Protein AF-A0A9D6LU83-F1 (afdb_monomer_lite)

pLDDT: mean 92.4, std 6.49, range [70.5, 98.56]

Foldseek 3Di:
DPPPDDPDDDPDDPVVLVVLLVLLVVVAVVLVPDDPVVNVVVCVQQADDPVVVVDQWDQDPVRDIDGDDPCSHPRSVVSNVSDAPDDCRSVVVSD

Radius of gyration: 17.47 Å; chains: 1; bounding box: 44×26×43 Å

Secondary structure (DSSP, 8-state):
------SSPPSS--HHHHHHHHHHHHHHHHHHTS-HHHHHHHHHHHS--GGGGS-SEEE-TTS-EEE--HHHHHHHHHHGGG--SSHHHHHHHH-

Structure (mmCIF, N/CA/C/O backbone):
data_AF-A0A9D6LU83-F1
#
_entry.id   AF-A0A9D6LU83-F1
#
loop_
_atom_site.group_PDB
_atom_site.id
_atom_site.type_symbol
_atom_site.label_atom_id
_atom_site.label_alt_id
_atom_site.label_comp_id
_atom_site.label_asym_id
_atom_site.label_entity_id
_atom_site.label_seq_id
_atom_site.pdbx_PDB_ins_code
_atom_site.Cartn_x
_atom_site.Cartn_y
_atom_site.Cartn_z
_atom_site.occupancy
_atom_site.B_iso_or_equiv
_atom_site.auth_seq_id
_atom_site.auth_comp_id
_atom_site.auth_asym_id
_atom_site.auth_atom_id
_atom_site.pdbx_PDB_model_num
ATOM 1 N N . MET A 1 1 ? -20.707 -20.368 9.599 1.00 70.94 1 MET A N 1
ATOM 2 C CA . MET A 1 1 ? -21.051 -18.978 9.966 1.00 70.94 1 MET A CA 1
ATOM 3 C C . MET A 1 1 ? -19.752 -18.223 10.165 1.00 70.94 1 MET A C 1
ATOM 5 O O . MET A 1 1 ? -18.895 -18.751 10.858 1.00 70.94 1 MET A O 1
ATOM 9 N N . ILE A 1 2 ? -19.568 -17.078 9.504 1.00 75.38 2 ILE A N 1
ATOM 10 C CA . ILE A 1 2 ? -18.417 -16.202 9.764 1.00 75.38 2 ILE A CA 1
ATOM 11 C C . ILE A 1 2 ? -18.832 -15.312 10.947 1.00 75.38 2 ILE A C 1
ATOM 13 O O . ILE A 1 2 ? -19.834 -14.608 10.812 1.00 75.38 2 ILE A O 1
ATOM 17 N N . PRO A 1 3 ? -18.181 -15.394 12.119 1.00 76.69 3 PRO A N 1
ATOM 18 C CA . PRO A 1 3 ? -18.499 -14.523 13.245 1.00 76.69 3 PRO A CA 1
ATOM 19 C C . PRO A 1 3 ? -18.009 -13.102 12.934 1.00 76.69 3 PRO A C 1
ATOM 21 O O . PRO A 1 3 ? -16.811 -12.862 12.891 1.00 76.69 3 PRO A O 1
ATOM 24 N N . LEU A 1 4 ? -18.940 -12.179 12.675 1.00 80.75 4 LEU A N 1
ATOM 25 C CA . LEU A 1 4 ? -18.634 -10.801 12.246 1.00 80.75 4 LEU A CA 1
ATOM 26 C C . LEU A 1 4 ? -18.646 -9.776 13.389 1.00 80.75 4 LEU A C 1
ATOM 28 O O . LEU A 1 4 ? -18.350 -8.604 13.171 1.00 80.75 4 LEU A O 1
ATOM 32 N N . ARG A 1 5 ? -19.082 -10.174 14.587 1.00 79.12 5 ARG A N 1
ATOM 33 C CA . ARG A 1 5 ? -19.267 -9.263 15.717 1.00 79.12 5 ARG A CA 1
ATOM 34 C C . ARG A 1 5 ? -19.328 -10.029 17.035 1.00 79.12 5 ARG A C 1
ATOM 36 O O . ARG A 1 5 ? -19.919 -11.107 17.079 1.00 79.12 5 ARG A O 1
ATOM 43 N N . ASP A 1 6 ? -18.754 -9.447 18.083 1.00 84.69 6 ASP A N 1
ATOM 44 C CA . ASP A 1 6 ? -18.904 -9.883 19.469 1.00 84.69 6 ASP A CA 1
ATOM 45 C C . ASP A 1 6 ? -20.029 -9.114 20.193 1.00 84.69 6 ASP A C 1
ATOM 47 O O . ASP A 1 6 ? -20.582 -8.118 19.713 1.00 84.69 6 ASP A O 1
ATOM 51 N N . ASP A 1 7 ? -20.425 -9.622 21.353 1.00 87.88 7 ASP A N 1
ATOM 52 C CA . ASP A 1 7 ? -21.422 -9.028 22.245 1.00 87.88 7 ASP A CA 1
ATOM 53 C C . ASP A 1 7 ? -20.826 -7.973 23.193 1.00 87.88 7 ASP A C 1
ATOM 55 O O . ASP A 1 7 ? -21.567 -7.283 23.898 1.00 87.88 7 ASP A O 1
ATOM 59 N N . VAL A 1 8 ? -19.501 -7.789 23.178 1.00 86.12 8 VAL A N 1
ATOM 60 C CA . VAL A 1 8 ? -18.803 -6.791 23.990 1.00 86.12 8 VAL A CA 1
ATOM 61 C C . VAL A 1 8 ? -18.914 -5.409 23.328 1.00 86.12 8 VAL A C 1
ATOM 63 O O . VAL A 1 8 ? -18.386 -5.179 22.242 1.00 86.12 8 VAL A O 1
ATOM 66 N N . PRO A 1 9 ? -19.575 -4.423 23.961 1.00 82.75 9 PRO A N 1
ATOM 67 C CA . PRO A 1 9 ? -19.723 -3.104 23.364 1.00 82.75 9 PRO A CA 1
ATOM 68 C C . PRO A 1 9 ? -18.386 -2.352 23.339 1.00 82.75 9 PRO A C 1
ATOM 70 O O . PRO A 1 9 ? -17.705 -2.217 24.361 1.00 82.75 9 PRO A O 1
ATOM 73 N N . SER A 1 10 ? -18.044 -1.792 22.176 1.00 85.94 10 SER A N 1
ATOM 74 C CA . SER A 1 10 ? -16.886 -0.906 22.047 1.00 85.94 10 SER A CA 1
ATOM 75 C C . SER A 1 10 ? -17.082 0.365 22.878 1.00 85.94 10 SER A C 1
ATOM 77 O O . SER A 1 10 ? -18.146 0.984 22.855 1.00 85.94 10 SER A O 1
ATOM 79 N N . ARG A 1 11 ? -16.040 0.768 23.611 1.00 88.62 11 ARG A N 1
ATOM 80 C CA . ARG A 1 11 ? -16.067 1.932 24.518 1.00 88.62 11 ARG A CA 1
ATOM 81 C C . ARG A 1 11 ? -15.572 3.224 23.865 1.00 88.62 11 ARG A C 1
ATOM 83 O O . ARG A 1 11 ? -15.668 4.286 24.472 1.00 88.62 11 ARG A O 1
ATOM 90 N N . THR A 1 12 ? -15.032 3.139 22.651 1.00 92.06 12 THR A N 1
ATOM 91 C CA . THR A 1 12 ? -14.459 4.266 21.906 1.00 92.06 12 THR A CA 1
ATOM 92 C C . THR A 1 12 ? -14.779 4.160 20.417 1.00 92.06 12 THR A C 1
ATOM 94 O O . THR A 1 12 ? -15.065 3.081 19.890 1.00 92.06 12 THR A O 1
ATOM 97 N N . ILE A 1 13 ? -14.730 5.302 19.726 1.00 92.50 13 ILE A N 1
ATOM 98 C CA . ILE A 1 13 ? -14.826 5.350 18.264 1.00 92.50 13 ILE A CA 1
ATOM 99 C C . ILE A 1 13 ? -13.466 4.927 17.681 1.00 92.50 13 ILE A C 1
ATOM 101 O O . ILE A 1 13 ? -12.448 5.539 18.019 1.00 92.50 13 ILE A O 1
ATOM 105 N N . PRO A 1 14 ? -13.409 3.918 16.795 1.00 93.38 14 PRO A N 1
ATOM 106 C CA . PRO A 1 14 ? -12.153 3.379 16.283 1.00 93.38 14 PRO A CA 1
ATOM 107 C C . PRO A 1 14 ? -11.616 4.210 15.104 1.00 93.38 14 PRO A C 1
ATOM 109 O O . PRO A 1 14 ? -11.541 3.728 13.975 1.00 93.38 14 PRO A O 1
ATOM 112 N N . PHE A 1 15 ? -11.232 5.468 15.348 1.00 96.44 15 PHE A N 1
ATOM 113 C CA . PHE A 1 15 ? -10.785 6.399 14.297 1.00 96.44 15 PHE A CA 1
ATOM 114 C C . PHE A 1 15 ? -9.644 5.856 13.430 1.00 96.44 15 PHE A C 1
ATOM 116 O O . PHE A 1 15 ? -9.674 6.027 12.215 1.00 96.44 15 PHE A O 1
ATOM 123 N N . VAL A 1 16 ? -8.667 5.168 14.033 1.00 96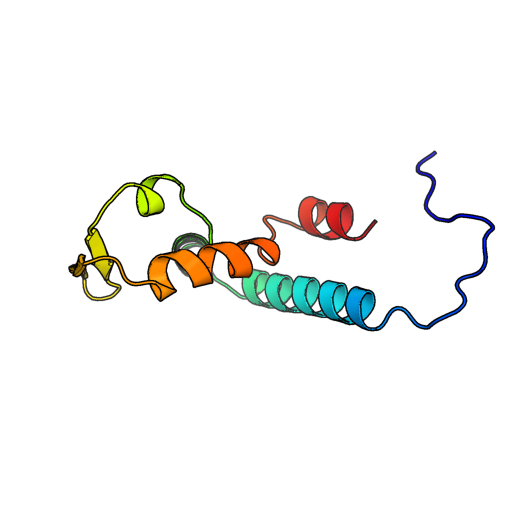.00 16 VAL A N 1
ATOM 124 C CA . VAL A 1 16 ? -7.542 4.570 13.293 1.00 96.00 16 VAL A CA 1
ATOM 125 C C . VAL A 1 16 ? -8.040 3.491 12.337 1.00 96.00 16 VAL A C 1
ATOM 127 O O . VAL A 1 16 ? -7.663 3.496 11.171 1.00 96.00 16 VAL A O 1
ATOM 130 N N . ASN A 1 17 ? -8.933 2.610 12.798 1.00 95.62 17 ASN A N 1
ATOM 131 C CA . ASN A 1 17 ? -9.473 1.544 11.958 1.00 95.62 17 ASN A CA 1
ATOM 132 C C . ASN A 1 17 ? -10.282 2.117 10.789 1.00 95.62 17 ASN A C 1
ATOM 134 O O . ASN A 1 17 ? -10.085 1.723 9.645 1.00 95.62 17 ASN A O 1
ATOM 138 N N . ILE A 1 18 ? -11.131 3.115 11.060 1.00 96.06 18 ILE A N 1
ATOM 139 C CA . ILE A 1 18 ? -11.884 3.826 10.019 1.00 96.06 18 ILE A CA 1
ATOM 140 C C . ILE A 1 18 ? -10.919 4.472 9.014 1.00 96.06 18 ILE A C 1
ATOM 142 O O . ILE A 1 18 ? -11.107 4.328 7.809 1.00 96.06 18 ILE A O 1
ATOM 146 N N . GLY A 1 19 ? -9.863 5.136 9.491 1.00 98.06 19 GLY A N 1
ATOM 147 C CA . GLY A 1 19 ? -8.842 5.753 8.643 1.00 98.06 19 GLY A CA 1
ATOM 148 C C . GLY A 1 19 ? -8.105 4.747 7.757 1.00 98.06 19 GLY A C 1
ATOM 149 O O . GLY A 1 19 ? -7.924 5.002 6.565 1.00 98.06 19 GLY A O 1
ATOM 150 N N . LEU A 1 20 ? -7.733 3.586 8.301 1.00 97.94 20 LEU A N 1
ATOM 151 C CA . LEU A 1 20 ? -7.122 2.498 7.537 1.00 97.94 20 LEU A CA 1
ATOM 152 C C . LEU A 1 20 ? -8.087 1.953 6.480 1.00 97.94 20 LEU A C 1
ATOM 154 O O . LEU A 1 20 ? -7.696 1.841 5.321 1.00 97.94 20 LEU A O 1
ATOM 158 N N . ILE A 1 21 ? -9.345 1.681 6.834 1.00 98.12 21 ILE A N 1
ATOM 159 C CA . ILE A 1 21 ? -10.366 1.202 5.888 1.00 98.12 21 ILE A CA 1
ATOM 160 C C . ILE A 1 21 ? -10.539 2.204 4.741 1.00 98.12 21 ILE A C 1
ATOM 162 O O . ILE A 1 21 ? -10.439 1.833 3.572 1.00 98.12 21 ILE A O 1
ATOM 166 N N . VAL A 1 22 ? -10.734 3.488 5.059 1.00 98.38 22 VAL A N 1
ATOM 167 C CA . VAL A 1 22 ? -10.889 4.550 4.053 1.00 98.38 22 VAL A CA 1
ATOM 168 C C . VAL A 1 22 ? -9.660 4.628 3.149 1.00 98.38 22 VAL A C 1
ATOM 170 O O . VAL A 1 22 ? -9.807 4.677 1.931 1.00 98.38 22 VAL A O 1
ATOM 173 N N . SER A 1 23 ? -8.453 4.580 3.713 1.00 98.44 23 SER A N 1
ATOM 174 C CA . SER A 1 23 ? -7.212 4.651 2.931 1.00 98.44 23 SER A CA 1
ATOM 175 C C . SER A 1 23 ? -7.079 3.471 1.965 1.00 98.44 23 SER A C 1
ATOM 177 O O . SER A 1 23 ? -6.786 3.674 0.787 1.00 98.44 23 SER A O 1
ATOM 179 N N . ASN A 1 24 ? -7.373 2.251 2.425 1.00 98.50 24 ASN A N 1
ATOM 180 C CA . ASN A 1 24 ? -7.376 1.049 1.589 1.00 98.50 24 ASN A CA 1
ATOM 181 C C . ASN A 1 24 ? -8.381 1.153 0.433 1.00 98.50 24 ASN A C 1
ATOM 183 O O . ASN A 1 24 ? -8.046 0.859 -0.716 1.00 98.50 24 ASN A O 1
ATOM 187 N N . VAL A 1 25 ? -9.598 1.625 0.717 1.00 98.44 25 VAL A N 1
ATOM 188 C CA . VAL A 1 25 ? -10.645 1.811 -0.298 1.00 98.44 25 VAL A CA 1
ATOM 189 C C . VAL A 1 25 ? -10.243 2.871 -1.326 1.00 98.44 25 VAL A C 1
ATOM 191 O O . VAL A 1 25 ? -10.396 2.640 -2.525 1.00 98.44 25 VAL A O 1
ATOM 194 N N . LEU A 1 26 ? -9.693 4.009 -0.894 1.00 98.56 26 LEU A N 1
ATOM 195 C CA . LEU A 1 26 ? -9.258 5.079 -1.798 1.00 98.56 26 LEU A CA 1
ATOM 196 C C . LEU A 1 26 ? -8.128 4.623 -2.728 1.00 98.56 26 LEU A C 1
ATOM 198 O O . LEU A 1 26 ? -8.200 4.856 -3.936 1.00 98.56 26 LEU A O 1
ATOM 202 N N . VAL A 1 27 ? -7.116 3.932 -2.193 1.00 98.38 27 VAL A N 1
ATOM 203 C CA . VAL A 1 27 ? -6.028 3.364 -3.003 1.00 98.38 27 VAL A CA 1
ATOM 204 C C . VAL A 1 27 ? -6.579 2.340 -3.994 1.00 98.38 27 VAL A C 1
ATOM 206 O O . VAL A 1 27 ? -6.208 2.360 -5.167 1.00 98.38 27 VAL A O 1
ATOM 209 N N . PHE A 1 28 ? -7.517 1.486 -3.579 1.00 98.44 28 PHE A N 1
ATOM 210 C CA . PHE A 1 28 ? -8.125 0.516 -4.485 1.00 98.44 28 PHE A CA 1
ATOM 211 C C . PHE A 1 28 ? -8.926 1.176 -5.615 1.00 98.44 28 PHE A C 1
ATOM 213 O O . PHE A 1 28 ? -8.756 0.796 -6.772 1.00 98.44 28 PHE A O 1
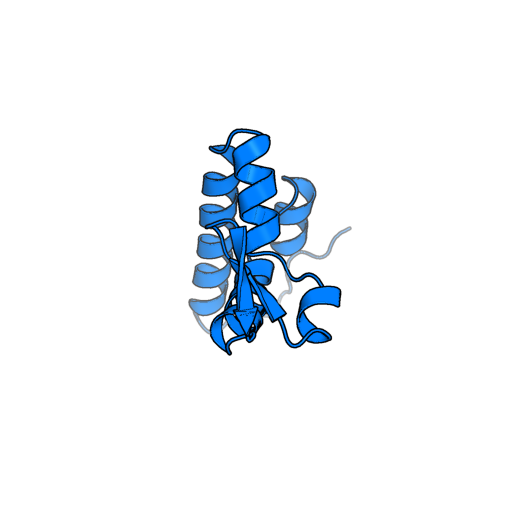ATOM 220 N N . ILE A 1 29 ? -9.731 2.201 -5.319 1.00 98.44 29 ILE A N 1
ATOM 221 C CA . ILE A 1 29 ? -10.449 2.985 -6.340 1.00 98.44 29 ILE A CA 1
ATOM 222 C C . ILE A 1 29 ? -9.462 3.628 -7.322 1.00 98.44 29 ILE A C 1
ATOM 224 O O . ILE A 1 29 ? -9.690 3.594 -8.532 1.00 98.44 29 ILE A O 1
ATOM 228 N N . TYR A 1 30 ? -8.340 4.156 -6.829 1.00 98.31 30 TYR A N 1
ATOM 229 C CA . TYR A 1 30 ? -7.289 4.705 -7.682 1.00 98.31 30 TYR A CA 1
ATOM 230 C C . TYR A 1 30 ? -6.694 3.645 -8.627 1.00 98.31 30 TYR A C 1
ATOM 232 O O . TYR A 1 30 ? -6.547 3.910 -9.819 1.00 98.31 30 TYR A O 1
ATOM 240 N N . GLN A 1 31 ? -6.441 2.421 -8.144 1.00 98.06 31 GLN A N 1
ATOM 241 C CA . GLN A 1 31 ? -5.985 1.302 -8.985 1.00 98.06 31 GLN A CA 1
ATOM 242 C C . GLN A 1 31 ? -7.015 0.911 -10.059 1.00 98.06 31 GLN A C 1
ATOM 244 O O . GLN A 1 31 ? -6.626 0.617 -11.188 1.00 98.06 31 GLN A O 1
ATOM 249 N N . LEU A 1 32 ? -8.318 0.926 -9.742 1.00 97.69 32 LEU A N 1
ATOM 250 C CA . LEU A 1 32 ? -9.386 0.616 -10.707 1.00 97.69 32 LEU A CA 1
ATOM 251 C C . LEU A 1 32 ? -9.445 1.619 -11.867 1.00 97.69 32 LEU A C 1
ATOM 253 O O . LEU A 1 32 ? -9.862 1.257 -12.966 1.00 97.69 32 LEU A O 1
ATOM 257 N N . GLY A 1 33 ? -9.015 2.862 -11.636 1.00 97.25 33 GLY A N 1
ATOM 258 C CA . GLY A 1 33 ? -8.914 3.888 -12.673 1.00 97.25 33 GLY A CA 1
ATOM 259 C C . GLY A 1 33 ? -7.731 3.704 -13.632 1.00 97.25 33 GLY A C 1
ATOM 260 O O . GLY A 1 33 ? -7.670 4.393 -14.650 1.00 97.25 33 GLY A O 1
ATOM 261 N N . MET A 1 34 ? -6.789 2.800 -13.340 1.00 97.62 34 MET A N 1
ATOM 262 C CA . MET A 1 34 ? -5.579 2.615 -14.145 1.00 97.62 34 MET A CA 1
ATOM 263 C C . MET A 1 34 ? -5.773 1.639 -15.306 1.00 97.62 34 MET A C 1
ATOM 265 O O . MET A 1 34 ? -6.370 0.570 -15.178 1.00 97.62 34 MET A O 1
ATOM 269 N N . GLY A 1 35 ? -5.143 1.946 -16.443 1.00 97.44 35 GLY A N 1
ATOM 270 C CA . GLY A 1 35 ? -4.959 0.965 -17.513 1.00 97.44 35 GLY A CA 1
ATOM 271 C C . GLY A 1 35 ? -3.962 -0.134 -17.116 1.00 97.44 35 GLY A C 1
ATOM 272 O O . GLY A 1 35 ? -3.073 0.089 -16.298 1.00 97.44 35 GLY A O 1
ATOM 273 N N . ARG A 1 36 ? -4.029 -1.311 -17.757 1.00 96.06 36 ARG A N 1
ATOM 274 C CA . ARG A 1 36 ? -3.200 -2.491 -17.402 1.00 96.06 36 ARG A CA 1
ATOM 275 C C . ARG A 1 36 ? -1.699 -2.197 -17.278 1.00 96.06 36 ARG A C 1
ATOM 277 O O . ARG A 1 36 ? -1.056 -2.678 -16.353 1.00 96.06 36 ARG A O 1
ATOM 284 N N . LYS A 1 37 ? -1.138 -1.406 -18.203 1.00 96.25 37 LYS A N 1
ATOM 285 C CA . LYS A 1 37 ? 0.289 -1.031 -18.177 1.00 96.25 37 LYS A CA 1
ATOM 286 C C . LYS A 1 37 ? 0.627 -0.131 -16.985 1.00 96.25 37 LYS A C 1
ATOM 288 O O . LYS A 1 37 ? 1.645 -0.344 -16.342 1.00 96.25 37 LYS A O 1
ATOM 293 N N . GLN A 1 38 ? -0.229 0.848 -16.690 1.00 96.38 38 GLN A N 1
ATOM 294 C CA . GLN A 1 38 ? -0.042 1.759 -15.558 1.00 96.38 38 GLN A CA 1
ATOM 295 C C . GLN A 1 38 ? -0.162 1.012 -14.235 1.00 96.38 38 GLN A C 1
ATOM 297 O O . GLN A 1 38 ? 0.690 1.188 -13.375 1.00 96.38 38 GLN A O 1
ATOM 302 N N . LEU A 1 39 ? -1.148 0.118 -14.115 1.00 97.00 39 LEU A N 1
ATOM 303 C CA . LEU A 1 39 ? -1.316 -0.722 -12.934 1.00 97.00 39 LEU A CA 1
ATOM 304 C C . LEU A 1 39 ? -0.086 -1.607 -12.695 1.00 97.00 39 LEU A C 1
ATOM 306 O O . LEU A 1 39 ? 0.401 -1.687 -11.574 1.00 97.00 39 LEU A O 1
ATOM 310 N N . ALA A 1 40 ? 0.463 -2.221 -13.748 1.00 95.25 40 ALA A N 1
ATOM 311 C CA . ALA A 1 40 ? 1.672 -3.033 -13.633 1.00 95.25 40 ALA A CA 1
ATOM 312 C C . ALA A 1 40 ? 2.876 -2.217 -13.131 1.00 95.25 40 ALA A C 1
ATOM 314 O O . ALA A 1 40 ? 3.586 -2.672 -12.236 1.00 95.25 40 ALA A O 1
ATOM 315 N N . VAL A 1 41 ? 3.083 -1.007 -13.663 1.00 94.31 41 VAL A N 1
ATOM 316 C CA . VAL A 1 41 ? 4.132 -0.094 -13.180 1.00 94.31 41 VAL A CA 1
ATOM 317 C C . VAL A 1 41 ? 3.861 0.313 -11.733 1.00 94.31 41 VAL A C 1
ATOM 319 O O . VAL A 1 41 ? 4.752 0.197 -10.904 1.00 94.31 41 VAL A O 1
ATOM 322 N N . PHE A 1 42 ? 2.631 0.700 -11.401 1.00 95.94 42 PHE A N 1
ATOM 323 C CA . PHE A 1 42 ? 2.235 1.114 -10.056 1.00 95.94 42 PHE A CA 1
ATOM 324 C C . PHE A 1 42 ? 2.492 0.018 -9.014 1.00 95.94 42 PHE A C 1
ATOM 326 O O . PHE A 1 42 ? 3.171 0.263 -8.017 1.00 95.94 42 PHE A O 1
ATOM 333 N N . CYS A 1 43 ? 2.048 -1.214 -9.272 1.00 95.69 43 CYS A N 1
ATOM 334 C CA . CYS A 1 43 ? 2.324 -2.355 -8.401 1.00 95.69 43 CYS A CA 1
ATOM 335 C C . CYS A 1 43 ? 3.822 -2.676 -8.327 1.00 95.69 43 CYS A C 1
ATOM 337 O O . CYS A 1 43 ? 4.313 -3.056 -7.271 1.00 95.69 43 CYS A O 1
ATOM 339 N N . ASN A 1 44 ? 4.567 -2.515 -9.422 1.00 92.94 44 ASN A N 1
ATOM 340 C CA . ASN A 1 44 ? 6.010 -2.728 -9.420 1.00 92.94 44 ASN A CA 1
ATOM 341 C C . ASN A 1 44 ? 6.766 -1.629 -8.652 1.00 92.94 44 ASN A C 1
ATOM 343 O O . ASN A 1 44 ? 7.827 -1.905 -8.103 1.00 92.94 44 ASN A O 1
ATOM 347 N N . THR A 1 45 ? 6.242 -0.406 -8.590 1.00 92.38 45 THR A N 1
ATOM 348 C CA . THR A 1 45 ? 6.836 0.713 -7.846 1.00 92.38 45 THR A CA 1
ATOM 349 C C . THR A 1 45 ? 6.522 0.637 -6.355 1.00 92.38 45 THR A C 1
ATOM 351 O O . THR A 1 45 ? 7.430 0.772 -5.542 1.00 92.38 45 THR A O 1
ATOM 354 N N . PHE A 1 46 ? 5.260 0.404 -5.989 1.00 95.94 46 PHE A N 1
ATOM 355 C CA . PHE A 1 46 ? 4.794 0.475 -4.598 1.00 95.94 46 PHE A CA 1
ATOM 356 C C . PHE A 1 46 ? 4.647 -0.891 -3.913 1.00 95.94 46 PHE A C 1
ATOM 358 O O . PHE A 1 46 ? 4.399 -0.950 -2.712 1.00 95.94 46 PHE A O 1
ATOM 365 N N . GLY A 1 47 ? 4.793 -1.992 -4.651 1.00 95.56 47 GLY A N 1
ATOM 366 C CA . GLY A 1 47 ? 4.781 -3.346 -4.107 1.00 95.56 47 GLY A CA 1
ATOM 367 C C . GLY A 1 47 ? 6.143 -3.777 -3.563 1.00 95.56 47 GLY A C 1
ATOM 368 O O . GLY A 1 47 ? 7.196 -3.414 -4.090 1.00 95.56 47 GLY A O 1
ATOM 369 N N . VAL A 1 48 ? 6.126 -4.610 -2.522 1.00 94.88 48 VAL A N 1
ATOM 370 C CA . VAL A 1 48 ? 7.341 -5.232 -1.983 1.00 94.88 48 VAL A CA 1
ATOM 371 C C . VAL A 1 48 ? 7.816 -6.329 -2.929 1.00 94.88 48 VAL A C 1
ATOM 373 O O . VAL A 1 48 ? 7.105 -7.298 -3.188 1.00 94.88 48 VAL A O 1
ATOM 376 N N . ILE A 1 49 ? 9.052 -6.193 -3.411 1.00 91.94 49 ILE A N 1
ATOM 377 C CA . ILE A 1 49 ? 9.743 -7.209 -4.209 1.00 91.94 49 ILE A CA 1
ATOM 378 C C . ILE A 1 49 ? 10.989 -7.628 -3.424 1.00 91.94 49 ILE A C 1
ATOM 380 O O . ILE A 1 49 ? 11.943 -6.849 -3.386 1.00 91.94 49 ILE A O 1
ATOM 384 N N . PRO A 1 50 ? 11.016 -8.831 -2.815 1.00 90.81 50 PRO A N 1
ATOM 385 C CA . PRO A 1 50 ? 12.103 -9.255 -1.931 1.00 90.81 50 PRO A CA 1
ATOM 386 C C . PRO A 1 50 ? 13.497 -9.093 -2.538 1.00 90.81 50 PRO A C 1
ATOM 388 O O . PRO A 1 50 ? 14.398 -8.614 -1.862 1.00 90.81 50 PRO A O 1
ATOM 391 N N . ALA A 1 51 ? 13.656 -9.388 -3.833 1.00 89.12 51 ALA A N 1
ATOM 392 C CA . ALA A 1 51 ? 14.932 -9.239 -4.534 1.00 89.12 51 ALA A CA 1
ATOM 393 C C . ALA A 1 51 ? 15.551 -7.833 -4.388 1.00 89.12 51 ALA A C 1
ATOM 395 O O . ALA A 1 51 ? 16.764 -7.715 -4.282 1.00 89.12 51 ALA A O 1
ATOM 396 N N . ARG A 1 52 ? 14.744 -6.764 -4.303 1.00 87.25 52 ARG A N 1
ATOM 397 C CA . ARG A 1 52 ? 15.248 -5.383 -4.165 1.00 87.25 52 ARG A CA 1
ATOM 398 C C . ARG A 1 52 ? 15.905 -5.085 -2.819 1.00 87.25 52 ARG A C 1
ATOM 400 O O . ARG A 1 52 ? 16.683 -4.149 -2.739 1.00 87.25 52 ARG A O 1
ATOM 407 N N . TYR A 1 53 ? 15.607 -5.868 -1.785 1.00 89.81 53 TYR A N 1
ATOM 408 C CA . TYR A 1 53 ? 16.168 -5.678 -0.444 1.00 89.81 53 TYR A CA 1
ATOM 409 C C . TYR A 1 53 ? 17.524 -6.370 -0.269 1.00 89.81 53 TYR A C 1
ATOM 411 O O . TYR A 1 53 ? 18.196 -6.147 0.732 1.00 89.81 53 TYR A O 1
ATOM 419 N N . PHE A 1 54 ? 17.920 -7.206 -1.233 1.00 90.31 54 PHE A N 1
ATOM 420 C CA . PHE A 1 54 ? 19.184 -7.946 -1.221 1.00 90.31 54 PHE A CA 1
ATOM 421 C C . PHE A 1 54 ? 20.173 -7.452 -2.286 1.00 90.31 54 PHE A C 1
ATOM 423 O O . PHE A 1 54 ? 21.198 -8.091 -2.517 1.00 90.31 54 PHE A O 1
ATOM 430 N N . HIS A 1 55 ? 19.869 -6.336 -2.951 1.00 87.88 55 HIS A N 1
ATOM 431 C CA . HIS A 1 55 ? 20.735 -5.714 -3.946 1.00 87.88 55 HIS A CA 1
ATOM 432 C C . HIS A 1 55 ? 21.073 -4.283 -3.538 1.00 87.88 55 HIS A C 1
ATOM 434 O O . HIS A 1 55 ? 20.206 -3.542 -3.090 1.00 87.88 55 HIS A O 1
ATOM 440 N N . ASP A 1 56 ? 22.319 -3.881 -3.781 1.00 87.81 56 ASP A N 1
ATOM 441 C CA . ASP A 1 56 ? 22.802 -2.535 -3.449 1.00 87.81 56 ASP A CA 1
ATOM 442 C C . ASP A 1 56 ? 22.460 -1.494 -4.527 1.00 87.81 56 ASP A C 1
ATOM 444 O O . ASP A 1 56 ? 22.756 -0.310 -4.369 1.00 87.81 56 ASP A O 1
ATOM 448 N N . VAL A 1 57 ? 21.846 -1.922 -5.638 1.00 88.75 57 VAL A N 1
ATOM 449 C CA . VAL A 1 57 ? 21.506 -1.064 -6.780 1.00 88.75 57 VAL A CA 1
ATOM 450 C C . VAL A 1 57 ? 20.067 -1.256 -7.256 1.00 88.75 57 VAL A C 1
ATOM 452 O O . VAL A 1 57 ? 19.517 -2.358 -7.220 1.00 88.75 57 VAL A O 1
ATOM 455 N N . VAL A 1 58 ? 19.471 -0.177 -7.763 1.00 87.06 58 VAL A N 1
ATOM 456 C CA . VAL A 1 58 ? 18.125 -0.140 -8.345 1.00 87.06 58 VAL A CA 1
ATOM 457 C C . VAL A 1 58 ? 18.151 0.521 -9.723 1.00 87.06 58 VAL A C 1
ATOM 459 O O . VAL A 1 58 ? 18.967 1.402 -9.998 1.00 87.06 58 VAL A O 1
ATOM 462 N N . VAL A 1 59 ? 17.243 0.096 -10.605 1.00 84.62 59 VAL A N 1
ATOM 463 C CA . VAL A 1 59 ? 16.987 0.777 -11.879 1.00 84.62 59 VAL A CA 1
ATOM 464 C C . VAL A 1 59 ? 15.960 1.879 -11.637 1.00 84.62 59 VAL A C 1
ATOM 466 O O . VAL A 1 59 ? 14.809 1.608 -11.295 1.00 84.62 59 VAL A O 1
ATOM 469 N N . THR A 1 60 ? 16.385 3.126 -11.802 1.00 79.06 60 THR A N 1
ATOM 470 C CA . THR A 1 60 ? 15.536 4.314 -11.651 1.00 79.06 60 THR A CA 1
ATOM 471 C C . THR A 1 60 ? 14.465 4.387 -12.749 1.00 79.06 60 THR A C 1
ATOM 473 O O . THR A 1 60 ? 14.638 3.795 -13.818 1.00 79.06 60 THR A O 1
ATOM 476 N N . PRO A 1 61 ? 13.386 5.176 -12.570 1.00 70.50 61 PRO A N 1
ATOM 477 C CA . PRO A 1 61 ? 12.389 5.398 -13.625 1.00 70.50 61 PRO A CA 1
ATOM 478 C C . PRO A 1 61 ? 12.971 5.924 -14.951 1.00 70.50 61 PRO A C 1
ATOM 480 O O . PRO A 1 61 ? 12.374 5.718 -16.002 1.00 70.50 61 PRO A O 1
ATOM 483 N N . GLY A 1 62 ? 14.138 6.581 -14.913 1.00 77.19 62 GLY A N 1
ATOM 484 C CA . GLY A 1 62 ? 14.867 7.049 -16.098 1.00 77.19 62 GLY A CA 1
ATOM 485 C C . GLY A 1 62 ? 15.730 5.986 -16.792 1.00 77.19 62 GLY A C 1
ATOM 486 O O . GLY A 1 62 ? 16.383 6.306 -17.779 1.00 77.19 62 GLY A O 1
ATOM 487 N N . GLY A 1 63 ? 15.760 4.746 -16.288 1.00 81.81 63 GLY A N 1
ATOM 488 C CA . GLY A 1 63 ? 16.520 3.628 -16.861 1.00 81.81 63 G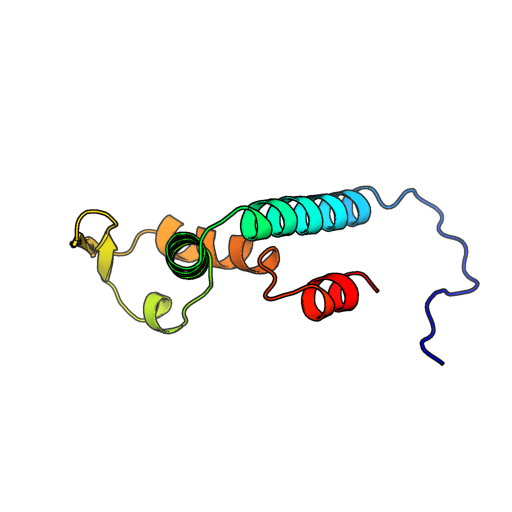LY A CA 1
ATOM 489 C C . GLY A 1 63 ? 17.974 3.513 -16.389 1.00 81.81 63 GLY A C 1
ATOM 490 O O . GLY A 1 63 ? 18.681 2.607 -16.822 1.00 81.81 63 GLY A O 1
ATOM 491 N N . TRP A 1 64 ? 18.429 4.391 -15.494 1.00 86.19 64 TRP A N 1
ATOM 492 C CA . TRP A 1 64 ? 19.797 4.380 -14.964 1.00 86.19 64 TRP A CA 1
ATOM 493 C C . TRP A 1 64 ? 19.915 3.507 -13.718 1.00 86.19 64 TRP A C 1
ATOM 495 O O . TRP A 1 64 ? 18.973 3.439 -12.926 1.00 86.19 64 TRP A O 1
ATOM 505 N N . ILE A 1 65 ? 21.087 2.906 -13.519 1.00 89.62 65 ILE A N 1
ATOM 506 C CA . ILE A 1 65 ? 21.432 2.154 -12.309 1.00 89.62 65 ILE A CA 1
ATOM 507 C C . ILE A 1 65 ? 21.958 3.138 -11.259 1.00 89.62 65 ILE A C 1
ATOM 509 O O . ILE A 1 65 ? 22.883 3.900 -11.541 1.00 89.62 65 ILE A O 1
ATOM 513 N N . ALA A 1 66 ? 21.383 3.116 -10.059 1.00 89.94 66 ALA A N 1
ATOM 514 C CA . ALA A 1 66 ? 21.794 3.949 -8.931 1.00 89.94 66 ALA A CA 1
ATOM 515 C C . ALA A 1 66 ? 21.891 3.116 -7.640 1.00 89.94 66 ALA A C 1
ATOM 517 O O 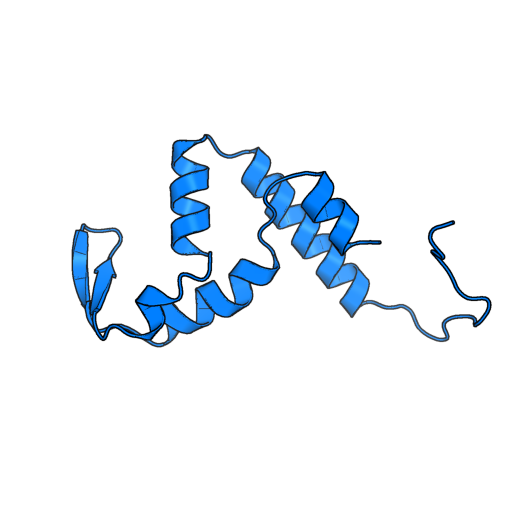. ALA A 1 66 ? 21.234 2.074 -7.555 1.00 89.94 66 ALA A O 1
ATOM 518 N N . PRO A 1 67 ? 22.682 3.546 -6.638 1.00 92.00 67 PRO A N 1
ATOM 519 C CA . PRO A 1 67 ? 22.685 2.916 -5.322 1.00 92.00 67 PRO A CA 1
ATOM 520 C C . PRO A 1 67 ? 21.292 2.949 -4.689 1.00 92.00 67 PRO A C 1
ATOM 522 O O . PRO A 1 67 ? 20.587 3.953 -4.803 1.00 92.00 67 PRO A O 1
ATOM 525 N N . VAL A 1 68 ? 20.912 1.871 -4.007 1.00 91.19 68 VAL A N 1
ATOM 526 C CA . VAL A 1 68 ? 19.660 1.814 -3.247 1.00 91.19 68 VAL A CA 1
ATOM 527 C C . VAL A 1 68 ? 19.683 2.847 -2.126 1.00 91.19 68 VAL A C 1
ATOM 529 O O . VAL A 1 68 ? 20.647 2.963 -1.368 1.00 91.19 68 VAL A O 1
ATOM 532 N N . THR A 1 69 ? 18.586 3.582 -1.998 1.00 91.75 69 THR A N 1
ATOM 533 C CA . THR A 1 69 ? 18.363 4.540 -0.921 1.00 91.75 69 THR A CA 1
ATOM 534 C C . THR A 1 69 ? 17.319 4.021 0.066 1.00 91.75 69 THR A C 1
ATOM 536 O O . THR A 1 69 ? 16.507 3.153 -0.247 1.00 91.75 69 THR A O 1
ATOM 539 N N . ALA A 1 70 ? 17.304 4.572 1.284 1.00 92.25 70 ALA A N 1
ATOM 540 C CA . ALA A 1 70 ? 16.286 4.235 2.282 1.00 92.25 70 ALA A CA 1
ATOM 541 C C . ALA A 1 70 ? 14.836 4.363 1.750 1.00 92.25 70 ALA A C 1
ATOM 543 O O . ALA A 1 70 ? 14.049 3.443 1.983 1.00 92.25 70 ALA A O 1
ATOM 544 N N . PRO A 1 71 ? 14.460 5.424 1.003 1.00 92.00 71 PRO A N 1
ATOM 545 C CA . PRO A 1 71 ? 13.146 5.513 0.365 1.00 92.00 71 PRO A CA 1
ATOM 546 C C . PRO A 1 71 ? 12.790 4.341 -0.559 1.00 92.00 71 PRO A C 1
ATOM 548 O O . PRO A 1 71 ? 11.643 3.896 -0.530 1.00 92.00 71 PRO A O 1
ATOM 551 N N . ASP A 1 72 ? 13.753 3.807 -1.319 1.00 90.88 72 ASP A N 1
ATOM 552 C CA . ASP A 1 72 ? 13.527 2.685 -2.246 1.00 90.88 72 ASP A CA 1
ATOM 553 C C . ASP A 1 72 ? 13.105 1.396 -1.522 1.00 90.88 72 ASP A C 1
ATOM 555 O O . ASP A 1 72 ? 12.456 0.531 -2.111 1.00 90.88 72 ASP A O 1
ATOM 559 N N . LEU A 1 73 ? 13.449 1.276 -0.235 1.00 91.88 73 LEU A N 1
ATOM 560 C CA . LEU A 1 73 ? 13.116 0.134 0.616 1.00 91.88 73 LEU A CA 1
ATOM 561 C C . LEU A 1 73 ? 11.909 0.420 1.517 1.00 91.88 73 LEU A C 1
ATOM 563 O O . LEU A 1 73 ? 11.021 -0.412 1.663 1.00 91.88 73 LEU A O 1
ATOM 567 N N . ILE A 1 74 ? 11.846 1.603 2.125 1.00 95.25 74 ILE A N 1
ATOM 568 C CA . ILE A 1 74 ? 10.822 1.929 3.126 1.00 95.25 74 ILE A CA 1
ATOM 569 C C . ILE A 1 74 ? 9.466 2.190 2.467 1.00 95.25 74 ILE A C 1
ATOM 571 O O . ILE A 1 74 ? 8.443 1.734 2.976 1.00 95.25 74 ILE A O 1
ATOM 575 N N . ILE A 1 75 ? 9.430 2.910 1.341 1.00 95.31 75 ILE A N 1
ATOM 576 C CA . ILE A 1 75 ? 8.156 3.286 0.715 1.00 95.31 75 ILE A CA 1
ATOM 577 C C . ILE A 1 75 ? 7.378 2.043 0.269 1.00 95.31 75 ILE A C 1
ATOM 579 O O . ILE A 1 75 ? 6.222 1.925 0.676 1.00 95.31 75 ILE A O 1
ATOM 583 N N . PRO A 1 76 ? 7.955 1.088 -0.489 1.00 95.38 76 PRO A N 1
ATOM 584 C CA . PRO A 1 76 ? 7.204 -0.092 -0.905 1.00 95.38 76 PRO A CA 1
ATOM 585 C C . PRO A 1 76 ? 6.776 -0.961 0.280 1.00 95.38 76 PRO A C 1
ATOM 587 O O . PRO A 1 76 ? 5.690 -1.537 0.247 1.00 95.38 76 PRO A O 1
ATOM 590 N N . LEU A 1 77 ? 7.578 -1.021 1.352 1.00 96.12 77 LEU A N 1
ATOM 591 C CA . LEU A 1 77 ? 7.247 -1.780 2.560 1.00 96.12 77 LEU A CA 1
ATOM 592 C C . LEU A 1 77 ? 5.898 -1.358 3.151 1.00 96.12 77 LEU A C 1
ATOM 594 O O . LEU A 1 77 ? 5.050 -2.211 3.397 1.00 96.12 77 LEU A O 1
ATOM 598 N N . PHE A 1 78 ?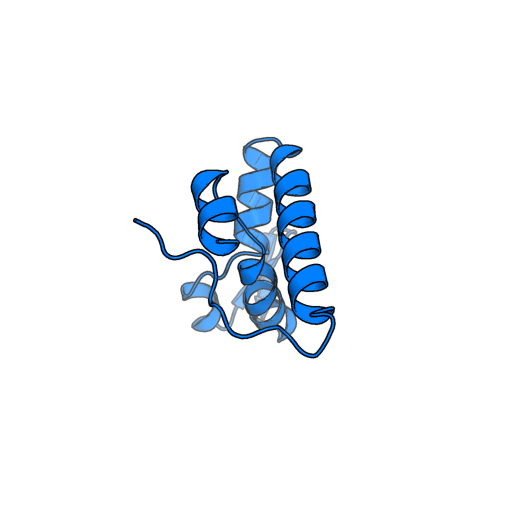 5.672 -0.055 3.319 1.00 97.62 78 PHE A N 1
ATOM 599 C CA . PHE A 1 78 ? 4.417 0.459 3.874 1.00 97.62 78 PHE A CA 1
ATOM 600 C C . PHE A 1 78 ? 3.326 0.645 2.819 1.00 97.62 78 PHE A C 1
ATOM 602 O O . PHE A 1 78 ? 2.167 0.332 3.078 1.00 97.62 78 PHE A O 1
ATOM 609 N N . ALA A 1 79 ? 3.674 1.118 1.621 1.00 97.50 79 ALA A N 1
ATOM 610 C CA . ALA A 1 79 ? 2.701 1.351 0.557 1.00 97.50 79 ALA A CA 1
ATOM 611 C C . ALA A 1 79 ? 2.023 0.049 0.109 1.00 97.50 79 ALA A C 1
ATOM 613 O O . ALA A 1 79 ? 0.820 0.046 -0.156 1.00 97.50 79 ALA A O 1
ATOM 614 N N . SER A 1 80 ? 2.761 -1.067 0.093 1.00 96.94 80 SER A N 1
ATOM 615 C CA . SER A 1 80 ? 2.225 -2.375 -0.298 1.00 96.94 80 SER A CA 1
ATOM 616 C C . SER A 1 80 ? 1.063 -2.854 0.571 1.00 96.94 80 SER A C 1
ATOM 618 O O . SER A 1 80 ? 0.199 -3.562 0.063 1.00 96.94 80 SER A O 1
ATOM 620 N N . MET A 1 81 ? 0.986 -2.418 1.835 1.00 97.56 81 MET A N 1
ATOM 621 C CA . MET A 1 81 ? -0.093 -2.783 2.761 1.00 97.56 81 MET A CA 1
ATOM 622 C C . MET A 1 81 ? -1.467 -2.263 2.312 1.00 97.56 81 MET A C 1
ATOM 624 O O . MET A 1 81 ? -2.483 -2.767 2.778 1.00 97.56 81 MET A O 1
ATOM 628 N N . PHE A 1 82 ? -1.500 -1.277 1.408 1.00 98.25 82 PHE A N 1
ATOM 629 C CA . PHE A 1 82 ? -2.730 -0.680 0.882 1.00 98.25 82 PHE A CA 1
ATOM 630 C C . PHE A 1 82 ? -3.103 -1.171 -0.523 1.00 98.25 82 PH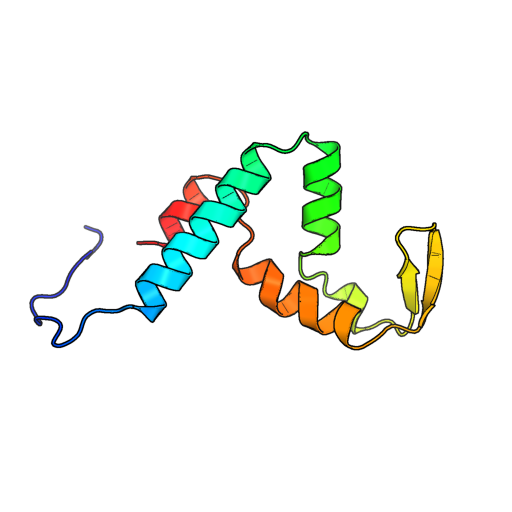E A C 1
ATOM 632 O O . PHE A 1 82 ? -4.186 -0.863 -1.033 1.00 98.25 82 PHE A O 1
ATOM 639 N N . LEU A 1 83 ? -2.221 -1.932 -1.176 1.00 98.12 83 LEU A N 1
ATOM 640 C CA . LEU A 1 83 ? -2.444 -2.426 -2.531 1.00 98.12 83 LEU A CA 1
ATOM 641 C C . LEU A 1 83 ? -3.328 -3.672 -2.510 1.00 98.12 83 LEU A C 1
ATOM 643 O O . LEU A 1 83 ? -3.084 -4.620 -1.771 1.00 98.12 83 LEU A O 1
ATOM 647 N N . HIS A 1 84 ? -4.331 -3.696 -3.383 1.00 98.31 84 HIS A N 1
ATOM 648 C CA . HIS A 1 84 ? -5.272 -4.812 -3.477 1.00 98.31 84 HIS A CA 1
ATOM 649 C C . HIS A 1 84 ? -5.399 -5.309 -4.914 1.00 98.31 84 HIS A C 1
ATOM 651 O O . HIS A 1 84 ? -5.555 -4.523 -5.846 1.00 98.31 84 HIS A O 1
ATOM 657 N N . GLY A 1 85 ? -5.371 -6.633 -5.076 1.00 95.94 85 GLY A N 1
ATOM 658 C CA . GLY A 1 85 ? -5.421 -7.317 -6.376 1.00 95.94 85 GLY A CA 1
ATOM 659 C C . GLY A 1 85 ? -6.830 -7.552 -6.932 1.00 95.94 85 GLY A C 1
ATOM 660 O O . GLY A 1 85 ? -6.976 -8.104 -8.018 1.00 95.94 85 GLY A O 1
ATOM 661 N N . GLY A 1 86 ? -7.874 -7.171 -6.193 1.00 96.69 86 GLY A N 1
ATOM 662 C CA . GLY A 1 86 ? -9.264 -7.337 -6.608 1.00 96.69 86 GLY A CA 1
ATOM 663 C C . GLY A 1 86 ? -10.247 -7.201 -5.449 1.00 96.69 86 GLY A C 1
ATOM 664 O O . GLY A 1 86 ? -9.849 -7.112 -4.288 1.00 96.69 86 GLY A O 1
ATOM 665 N N . TRP A 1 87 ? -11.540 -7.228 -5.774 1.00 97.69 87 TRP A N 1
ATOM 666 C CA . TRP A 1 87 ? -12.627 -7.036 -4.808 1.00 97.69 87 TRP A CA 1
ATOM 667 C C . TRP A 1 87 ? -12.617 -8.053 -3.668 1.00 97.69 87 TRP A C 1
ATOM 669 O O . TRP A 1 87 ? -12.772 -7.665 -2.517 1.00 97.69 87 TRP A O 1
ATOM 679 N N . LEU A 1 88 ? -12.389 -9.335 -3.973 1.00 97.31 88 LEU A N 1
ATOM 680 C CA . LEU A 1 88 ? -12.325 -10.380 -2.948 1.00 97.31 88 LEU A CA 1
ATOM 681 C C . LEU A 1 88 ? -11.175 -10.137 -1.960 1.00 97.31 88 LEU A C 1
ATOM 683 O O . LEU A 1 88 ? -11.360 -10.316 -0.763 1.00 97.31 88 LEU A O 1
ATOM 687 N N . HIS A 1 89 ? -10.016 -9.696 -2.458 1.00 97.25 89 HIS A N 1
ATOM 688 C CA . HIS A 1 89 ? -8.866 -9.380 -1.612 1.00 97.25 89 HIS A CA 1
ATOM 689 C C . HIS A 1 89 ? -9.164 -8.164 -0.719 1.00 97.25 89 HIS A C 1
ATOM 691 O O . HIS A 1 89 ? -8.931 -8.228 0.481 1.00 97.25 89 HIS A O 1
ATOM 697 N N . LEU A 1 90 ? -9.741 -7.087 -1.269 1.00 97.88 90 LEU A N 1
ATOM 698 C CA . LEU A 1 90 ? -10.108 -5.910 -0.472 1.00 97.88 90 LEU A CA 1
ATOM 699 C C . LEU A 1 90 ? -11.154 -6.243 0.591 1.00 97.88 90 LEU A C 1
ATOM 701 O O . LEU A 1 90 ? -10.933 -5.970 1.762 1.00 97.88 90 LEU A O 1
ATOM 705 N N . ILE A 1 91 ? -12.282 -6.832 0.197 1.00 96.75 91 ILE A N 1
ATOM 706 C CA . ILE A 1 91 ? -13.385 -7.111 1.124 1.00 96.75 91 ILE A CA 1
ATOM 707 C C . ILE A 1 91 ? -12.941 -8.118 2.187 1.00 96.75 91 ILE A C 1
ATOM 709 O O . ILE A 1 91 ? -13.255 -7.925 3.354 1.00 96.75 91 ILE A O 1
ATOM 713 N N . GLY A 1 92 ? -12.165 -9.138 1.811 1.00 95.19 92 GLY A N 1
ATOM 714 C CA . GLY A 1 92 ? -11.632 -10.123 2.751 1.00 95.19 92 GLY A CA 1
ATOM 715 C C . GLY A 1 92 ? -10.737 -9.524 3.839 1.00 95.19 92 GLY A C 1
ATOM 716 O O . GLY A 1 92 ? -10.761 -10.022 4.955 1.00 95.19 92 GLY A O 1
ATOM 717 N N . ASN A 1 93 ? -10.006 -8.443 3.548 1.00 95.44 93 ASN A N 1
ATOM 718 C CA . ASN A 1 93 ? -9.171 -7.750 4.536 1.00 95.44 93 ASN A CA 1
ATOM 719 C C . ASN A 1 93 ? -9.965 -6.809 5.462 1.00 95.44 93 ASN A C 1
ATOM 721 O O . ASN A 1 93 ? -9.433 -6.382 6.484 1.00 95.44 93 ASN A O 1
ATOM 725 N N . MET A 1 94 ? -11.193 -6.431 5.089 1.00 94.00 94 MET A N 1
ATOM 726 C CA . MET A 1 94 ? -12.028 -5.481 5.843 1.00 94.00 94 MET A CA 1
ATOM 727 C C . MET A 1 94 ? -13.087 -6.167 6.722 1.00 94.00 94 MET A C 1
ATOM 729 O O . MET A 1 94 ? -13.782 -5.475 7.468 1.00 94.00 94 MET A O 1
ATOM 733 N N . LEU A 1 95 ? -13.245 -7.488 6.583 1.00 88.62 95 LEU A N 1
ATOM 734 C CA . LEU A 1 95 ? -14.135 -8.341 7.378 1.00 88.62 95 LEU A CA 1
ATOM 735 C C . LEU A 1 95 ? -13.415 -8.861 8.622 1.00 88.62 95 LEU A C 1
ATOM 737 O O . LEU A 1 95 ? -14.079 -8.889 9.681 1.00 88.62 95 LEU A O 1
#

Sequence (95 aa):
MIPLRDDVPSRTIPFVNIGLIVSNVLVFIYQLGMGRKQLAVFCNTFGVIPARYFHDVVVTPGGWIAPVTAPDLIIPLFASMFLHGGWLHLIGNML